Protein AF-A0A345GUM0-F1 (afdb_monomer)

Secondary structure (DSSP, 8-state):
----HHHHHHHHHHHHHHHHHHHHHHHT-SS-HHHHHHHHHHHHTTTS-HHHHHHHHHHHHHHHHHHHHHHHHHHHHHHHHHHHHHHT--HHHHHHHHHHS-S-HHHHHHHHHHHHHHH-

pLDDT: mean 91.12, std 6.18, range [49.34, 97.44]

Foldseek 3Di:
DQDQPLLVVLQCQLQVVLVVVLVVQLVPDPDDDPVSLFVSLCVCQVNPGNVSSVVVSNVSSVVRSVVSLVVVLVVVLVVLVVCCVVVVDDPVRSLVVLVPDSHDPVSSVVSNVVSVVVVD

Solvent-accessible surface area (backbone atoms only — not comparable to full-atom values): 6468 Å² total; per-residue (Å²): 132,87,82,32,56,57,58,54,48,20,52,47,44,17,48,49,50,45,51,51,54,50,52,55,52,40,68,74,38,94,46,64,75,69,56,15,53,49,51,46,26,13,52,75,34,74,63,73,32,44,69,54,17,50,49,51,46,52,51,47,16,54,49,39,23,52,51,41,51,50,52,53,50,51,53,54,52,55,48,50,56,49,48,36,70,74,67,66,53,49,75,69,55,50,55,53,51,54,68,70,49,78,52,39,69,68,57,43,52,51,55,50,52,56,52,54,64,72,78,107

Structure (mmCIF, N/CA/C/O backbone):
data_AF-A0A345GUM0-F1
#
_entry.id   AF-A0A345GUM0-F1
#
loop_
_atom_site.group_PDB
_atom_site.id
_atom_site.type_symbol
_atom_site.label_atom_id
_atom_site.label_alt_id
_atom_site.label_comp_id
_atom_site.label_asym_id
_atom_site.label_entity_id
_atom_site.label_seq_id
_atom_site.pdbx_PDB_ins_code
_atom_site.Cartn_x
_atom_site.Cartn_y
_atom_site.Cartn_z
_atom_site.occupancy
_atom_site.B_iso_or_equiv
_atom_site.auth_seq_id
_atom_site.auth_comp_id
_atom_site.auth_asym_id
_atom_site.auth_atom_id
_atom_site.pdbx_PDB_model_num
ATOM 1 N N . MET A 1 1 ? -0.380 -19.323 9.653 1.00 49.34 1 MET A N 1
ATOM 2 C CA . MET A 1 1 ? -0.165 -17.873 9.444 1.00 49.34 1 MET A CA 1
ATOM 3 C C . MET A 1 1 ? -1.415 -17.326 8.765 1.00 49.34 1 MET A C 1
ATOM 5 O O . MET A 1 1 ? -1.619 -17.621 7.598 1.00 49.34 1 MET A O 1
ATOM 9 N N . ILE A 1 2 ? -2.312 -16.651 9.495 1.00 62.56 2 ILE A N 1
ATOM 10 C CA . ILE A 1 2 ? -3.517 -16.068 8.879 1.00 62.56 2 ILE A CA 1
ATOM 11 C C . ILE A 1 2 ? -3.071 -14.823 8.117 1.00 62.56 2 ILE A C 1
ATOM 13 O O . ILE A 1 2 ? -2.577 -13.862 8.710 1.00 62.56 2 ILE A O 1
ATOM 17 N N . VAL A 1 3 ? -3.183 -14.888 6.795 1.00 70.25 3 VAL A N 1
ATOM 18 C CA . VAL A 1 3 ? -2.858 -13.787 5.895 1.00 70.25 3 VAL A CA 1
ATOM 19 C C . VAL A 1 3 ? -3.851 -12.652 6.143 1.00 70.25 3 VAL A C 1
ATOM 21 O O . VAL A 1 3 ? -5.063 -12.850 6.108 1.00 70.25 3 VAL A O 1
ATOM 24 N N . LYS A 1 4 ? -3.331 -11.463 6.445 1.00 86.56 4 LYS A N 1
ATOM 25 C CA . LYS A 1 4 ? -4.130 -10.273 6.753 1.00 86.56 4 LYS A CA 1
ATOM 26 C C . LYS A 1 4 ? -4.494 -9.557 5.462 1.00 86.56 4 LYS A C 1
ATOM 28 O O . LYS A 1 4 ? -3.607 -9.213 4.677 1.00 86.56 4 LYS A O 1
ATOM 33 N N . ILE A 1 5 ? -5.792 -9.362 5.246 1.00 85.19 5 ILE A N 1
ATOM 34 C CA . ILE A 1 5 ? -6.324 -8.926 3.952 1.00 85.19 5 ILE A CA 1
ATOM 35 C C . ILE A 1 5 ? -5.836 -7.527 3.562 1.00 85.19 5 ILE A C 1
ATOM 37 O O . ILE A 1 5 ? -5.489 -7.298 2.408 1.00 85.19 5 ILE A O 1
ATOM 41 N N . ASP A 1 6 ? -5.708 -6.627 4.537 1.00 88.25 6 ASP A N 1
ATOM 42 C CA . ASP A 1 6 ? -5.209 -5.265 4.351 1.00 88.25 6 ASP A CA 1
ATOM 43 C C . ASP A 1 6 ? -3.730 -5.250 3.948 1.00 88.25 6 ASP A C 1
ATOM 45 O O . ASP A 1 6 ? -3.330 -4.492 3.071 1.00 88.25 6 ASP A O 1
ATOM 49 N N . THR A 1 7 ? -2.911 -6.136 4.523 1.00 90.56 7 THR A N 1
ATOM 50 C CA . THR A 1 7 ? -1.485 -6.219 4.178 1.00 90.56 7 THR A CA 1
ATOM 51 C C . THR A 1 7 ? -1.296 -6.692 2.740 1.00 90.56 7 THR A C 1
ATOM 53 O O . THR A 1 7 ? -0.542 -6.080 1.988 1.00 90.56 7 THR A O 1
ATOM 56 N N . VAL A 1 8 ? -2.012 -7.745 2.334 1.00 91.38 8 VAL A N 1
ATOM 57 C CA . VAL A 1 8 ? -1.955 -8.244 0.952 1.00 91.38 8 VAL A CA 1
ATOM 58 C C . VAL A 1 8 ? -2.462 -7.195 -0.024 1.00 91.38 8 VAL A C 1
ATOM 60 O O . VAL A 1 8 ? -1.808 -6.942 -1.032 1.00 91.38 8 VAL A O 1
ATOM 63 N N . ALA A 1 9 ? -3.584 -6.547 0.288 1.00 91.88 9 ALA A N 1
ATOM 64 C CA . ALA A 1 9 ? -4.134 -5.501 -0.558 1.00 91.88 9 ALA A CA 1
ATOM 65 C C . ALA A 1 9 ? -3.162 -4.323 -0.723 1.00 91.88 9 ALA A C 1
ATOM 67 O O . ALA A 1 9 ? -2.973 -3.866 -1.846 1.00 91.88 9 ALA A O 1
ATOM 68 N N . ASN A 1 10 ? -2.472 -3.891 0.339 1.00 92.69 10 ASN A N 1
ATOM 69 C CA . ASN A 1 10 ? -1.467 -2.827 0.246 1.00 92.69 10 ASN A CA 1
ATOM 70 C C . ASN A 1 10 ? -0.313 -3.196 -0.697 1.00 92.69 10 ASN A C 1
ATOM 72 O O . ASN A 1 10 ? 0.101 -2.367 -1.506 1.00 92.69 10 ASN A O 1
ATOM 76 N N . PHE A 1 11 ? 0.183 -4.437 -0.640 1.00 93.62 11 PHE A N 1
ATOM 77 C CA . PHE A 1 11 ? 1.214 -4.912 -1.571 1.00 93.62 11 PHE A CA 1
ATOM 78 C C . PHE A 1 11 ? 0.701 -5.014 -3.007 1.00 93.62 11 PHE A C 1
ATOM 80 O O . PHE A 1 11 ? 1.394 -4.598 -3.933 1.00 93.62 11 PHE A O 1
ATOM 87 N N . ILE A 1 12 ? -0.518 -5.525 -3.203 1.00 94.12 12 ILE A N 1
ATOM 88 C CA . ILE A 1 12 ? -1.148 -5.580 -4.525 1.00 94.12 12 ILE A CA 1
ATOM 89 C C . ILE A 1 12 ? -1.260 -4.171 -5.100 1.00 94.12 12 ILE A C 1
ATOM 91 O O . ILE A 1 12 ? -0.836 -3.948 -6.226 1.00 94.12 12 ILE A O 1
ATOM 95 N N . VAL A 1 13 ? -1.769 -3.209 -4.333 1.00 94.12 13 VAL A N 1
ATOM 96 C CA . VAL A 1 13 ? -1.918 -1.817 -4.770 1.00 94.12 13 VAL A CA 1
ATOM 97 C C . VAL A 1 13 ? -0.557 -1.189 -5.082 1.00 94.12 13 VAL A C 1
ATOM 99 O O . VAL A 1 13 ? -0.379 -0.627 -6.162 1.00 94.12 13 VAL A O 1
ATOM 102 N N . GLY A 1 14 ? 0.422 -1.351 -4.188 1.00 95.00 14 GLY A N 1
ATOM 103 C CA . GLY A 1 14 ? 1.772 -0.811 -4.352 1.00 95.00 14 GLY A CA 1
ATOM 104 C C . GLY A 1 14 ? 2.559 -1.395 -5.530 1.00 95.00 14 GLY A C 1
ATOM 105 O O . GLY A 1 14 ? 3.472 -0.744 -6.016 1.00 95.00 14 GLY A O 1
ATOM 106 N N . LEU A 1 15 ? 2.221 -2.590 -6.023 1.00 94.81 15 LEU A N 1
ATOM 107 C CA . LEU A 1 15 ? 2.931 -3.227 -7.143 1.00 94.81 15 LEU A CA 1
ATOM 108 C C . LEU A 1 15 ? 2.128 -3.207 -8.447 1.00 94.81 15 LEU A C 1
ATOM 110 O O . LEU A 1 15 ? 2.666 -2.899 -9.512 1.00 94.81 15 LEU A O 1
ATOM 114 N N . MET A 1 16 ? 0.837 -3.530 -8.383 1.00 95.38 16 MET A N 1
ATOM 115 C CA . MET A 1 16 ? -0.007 -3.660 -9.567 1.00 95.38 16 MET A CA 1
ATOM 116 C C . MET A 1 16 ? -0.339 -2.306 -10.172 1.00 95.38 16 MET A C 1
ATOM 118 O O . MET A 1 16 ? -0.305 -2.202 -11.393 1.00 95.38 16 MET A O 1
ATOM 122 N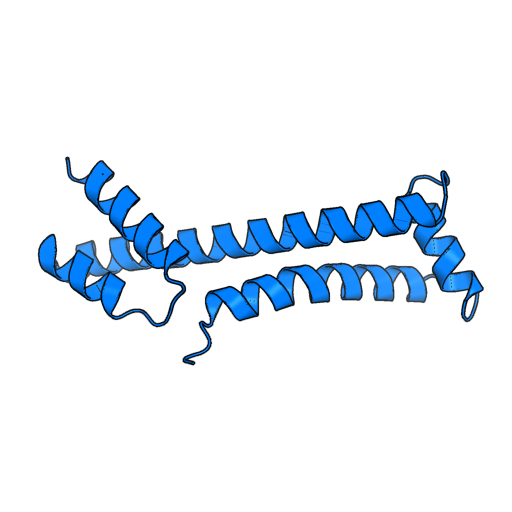 N . ILE A 1 17 ? -0.620 -1.269 -9.372 1.00 95.06 17 ILE A N 1
ATOM 123 C CA . ILE A 1 17 ? -0.946 0.051 -9.934 1.00 95.06 17 ILE A CA 1
ATOM 124 C C . ILE A 1 17 ? 0.239 0.617 -10.728 1.00 95.06 17 ILE A C 1
ATOM 126 O O . ILE A 1 17 ? 0.046 0.911 -11.911 1.00 95.06 17 ILE A O 1
ATOM 130 N N . PRO A 1 18 ? 1.470 0.694 -10.177 1.00 94.69 18 PRO A N 1
ATOM 131 C CA . PRO A 1 18 ? 2.618 1.129 -10.968 1.00 94.69 18 PRO A CA 1
ATOM 132 C C . PRO A 1 18 ? 2.847 0.246 -12.202 1.00 94.69 18 PRO A C 1
ATOM 134 O O . PRO A 1 18 ? 3.076 0.759 -13.292 1.00 94.69 18 PRO A O 1
ATOM 137 N N . LYS A 1 19 ? 2.694 -1.080 -12.083 1.00 94.56 19 LYS A N 1
ATOM 138 C CA . LYS A 1 19 ? 2.800 -1.991 -13.233 1.00 94.56 19 LYS A CA 1
ATOM 139 C C . LYS A 1 19 ? 1.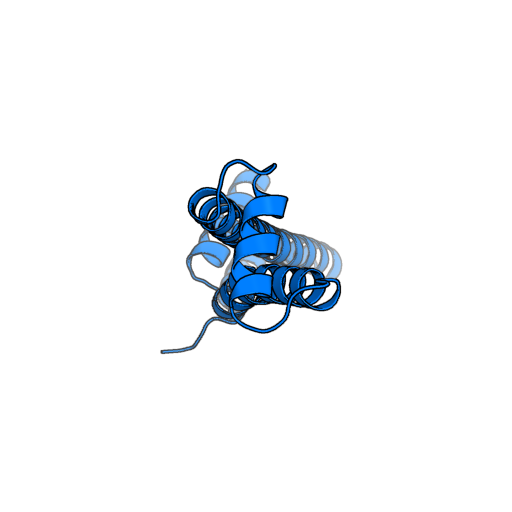766 -1.692 -14.323 1.00 94.56 19 LYS A C 1
ATOM 141 O O . LYS A 1 19 ? 2.114 -1.712 -15.500 1.00 94.56 19 LYS A O 1
ATOM 146 N N . PHE A 1 20 ? 0.512 -1.427 -13.964 1.00 95.56 20 PHE A N 1
ATOM 147 C CA . PHE A 1 20 ? -0.533 -1.076 -14.927 1.00 95.56 20 PHE A CA 1
ATOM 148 C C . PHE A 1 20 ? -0.230 0.249 -15.625 1.00 95.56 20 PHE A C 1
ATOM 150 O O . PHE A 1 20 ? -0.331 0.314 -16.848 1.00 95.56 20 PHE A O 1
ATOM 157 N N . ILE A 1 21 ? 0.213 1.265 -14.881 1.00 93.62 21 ILE A N 1
ATOM 158 C CA . ILE A 1 21 ? 0.657 2.545 -15.451 1.00 93.62 21 ILE A CA 1
ATOM 159 C C . ILE A 1 21 ? 1.789 2.306 -16.457 1.00 93.62 21 ILE A C 1
ATOM 161 O O . ILE A 1 21 ? 1.722 2.775 -17.590 1.00 93.62 21 ILE A O 1
ATOM 165 N N . PHE A 1 22 ? 2.792 1.508 -16.085 1.00 93.62 22 PHE A N 1
ATOM 166 C CA . PHE A 1 22 ? 3.900 1.171 -16.973 1.00 93.62 22 PHE A CA 1
ATOM 167 C C . PHE A 1 22 ? 3.443 0.450 -18.250 1.00 93.62 22 PHE A C 1
ATOM 169 O O . PHE A 1 22 ? 3.913 0.760 -19.344 1.00 93.62 22 PHE A O 1
ATOM 176 N N . LEU A 1 23 ? 2.510 -0.499 -18.140 1.00 93.44 23 LEU A N 1
ATOM 177 C CA . LEU A 1 23 ? 1.970 -1.209 -19.302 1.00 93.44 23 LEU A CA 1
ATOM 178 C C . LEU A 1 23 ? 1.237 -0.270 -20.265 1.00 93.44 23 LEU A C 1
ATOM 180 O O . LEU A 1 23 ? 1.390 -0.432 -21.474 1.00 93.44 23 LEU A O 1
ATOM 184 N N . LEU A 1 24 ? 0.494 0.710 -19.744 1.00 91.81 24 LEU A N 1
ATOM 185 C CA . LEU A 1 24 ? -0.166 1.730 -20.561 1.00 91.81 24 LEU A CA 1
ATOM 186 C C . LEU A 1 24 ? 0.855 2.595 -21.307 1.00 91.81 24 LEU A C 1
ATOM 188 O O . LEU A 1 24 ? 0.713 2.787 -22.511 1.00 91.81 24 LEU A O 1
ATOM 192 N N . LEU A 1 25 ? 1.920 3.037 -20.631 1.00 90.44 25 LEU A N 1
ATOM 193 C CA . LEU A 1 25 ? 3.007 3.792 -21.269 1.00 90.44 25 LEU A CA 1
ATOM 194 C C . LEU A 1 25 ? 3.720 2.973 -22.347 1.00 90.44 25 LEU A C 1
ATOM 196 O O . LEU A 1 25 ? 4.042 3.475 -23.417 1.00 90.44 25 LEU A O 1
ATOM 200 N N . LYS A 1 26 ? 3.952 1.683 -22.093 1.00 90.81 26 LYS A N 1
ATOM 201 C CA . LYS A 1 26 ? 4.560 0.798 -23.089 1.00 90.81 26 LYS A CA 1
ATOM 202 C C . LYS A 1 26 ? 3.656 0.627 -24.312 1.00 90.81 26 LYS A C 1
ATOM 204 O O . LYS A 1 26 ? 4.167 0.505 -25.420 1.00 90.81 26 LYS A O 1
ATOM 209 N N . TRP A 1 27 ? 2.337 0.604 -24.124 1.00 88.88 27 TRP A N 1
ATOM 210 C CA . TRP A 1 27 ? 1.381 0.411 -25.215 1.00 88.88 27 TRP A CA 1
ATOM 211 C C . TRP A 1 27 ? 1.322 1.599 -26.178 1.00 88.88 27 TRP A C 1
ATOM 213 O O . TRP A 1 27 ? 1.104 1.400 -27.368 1.00 88.88 27 TRP A O 1
ATOM 223 N N . THR A 1 28 ? 1.585 2.815 -25.699 1.00 87.56 28 THR A N 1
ATOM 224 C CA . THR A 1 28 ? 1.681 4.005 -26.555 1.00 87.56 28 THR A CA 1
ATOM 225 C C . THR A 1 28 ? 3.052 4.156 -27.219 1.00 87.56 28 THR A C 1
ATOM 227 O O . THR A 1 28 ? 3.278 5.124 -27.939 1.00 87.56 28 THR A O 1
ATOM 230 N N . SER A 1 29 ? 4.008 3.252 -26.973 1.00 88.94 29 SER A N 1
ATOM 231 C CA . SER A 1 29 ? 5.353 3.319 -27.553 1.00 88.94 29 SER A CA 1
ATOM 232 C C . SER A 1 29 ? 5.367 3.031 -29.050 1.00 88.94 29 SER A C 1
ATOM 234 O O . SER A 1 29 ? 4.814 2.034 -29.501 1.00 88.94 29 SER A O 1
ATOM 236 N N . GLU A 1 30 ? 6.068 3.879 -29.803 1.00 87.31 30 GLU A N 1
ATOM 237 C CA . GLU A 1 30 ? 6.382 3.640 -31.218 1.00 87.31 30 GLU A CA 1
ATOM 238 C C . GLU A 1 30 ? 7.471 2.565 -31.383 1.00 87.31 30 GLU A C 1
ATOM 240 O O . GLU A 1 30 ? 7.630 1.975 -32.450 1.00 87.31 30 GLU A O 1
ATOM 245 N N . PHE A 1 31 ? 8.214 2.279 -30.309 1.00 89.12 31 PHE A N 1
ATOM 246 C CA . PHE A 1 31 ? 9.244 1.248 -30.270 1.00 89.12 31 PHE A CA 1
ATOM 247 C C . PHE A 1 31 ? 8.672 -0.107 -29.831 1.00 89.12 31 PHE A C 1
ATOM 249 O O . PHE A 1 31 ? 7.727 -0.182 -29.047 1.00 89.12 31 PHE A O 1
ATOM 256 N N . GLY A 1 32 ? 9.300 -1.198 -30.279 1.00 89.00 32 GLY A N 1
ATOM 257 C CA . GLY A 1 32 ? 8.989 -2.567 -29.854 1.00 89.00 32 GLY A CA 1
ATOM 258 C C . GLY A 1 32 ? 9.983 -3.129 -28.829 1.00 89.00 32 GLY A C 1
ATOM 259 O O . GLY A 1 32 ? 11.126 -2.683 -28.725 1.00 89.00 32 GLY A O 1
ATOM 260 N N . GLY A 1 33 ? 9.561 -4.152 -28.080 1.00 87.88 33 GLY A N 1
ATOM 261 C CA . GLY A 1 33 ? 10.452 -4.945 -27.222 1.00 87.88 33 GLY A CA 1
ATOM 262 C C . GLY A 1 33 ? 11.174 -4.136 -26.136 1.00 87.88 33 GLY A C 1
ATOM 263 O O . GLY A 1 33 ? 10.559 -3.331 -25.437 1.00 87.88 33 GLY A O 1
ATOM 264 N N . ALA A 1 34 ? 12.479 -4.375 -25.970 1.00 88.31 34 ALA A N 1
ATOM 265 C CA . ALA A 1 34 ? 13.299 -3.716 -24.948 1.00 88.31 34 ALA A CA 1
ATOM 266 C C . ALA A 1 34 ? 13.436 -2.201 -25.173 1.00 88.31 34 ALA A C 1
ATOM 268 O O . ALA A 1 34 ? 13.417 -1.440 -24.209 1.00 88.31 34 ALA A O 1
ATOM 269 N N . ALA A 1 35 ? 13.481 -1.751 -26.432 1.00 90.50 35 ALA A N 1
ATOM 270 C CA . ALA A 1 35 ? 13.563 -0.329 -26.760 1.00 90.50 35 ALA A CA 1
ATOM 271 C C . ALA A 1 35 ? 12.339 0.446 -26.244 1.00 90.50 35 ALA A C 1
ATOM 273 O O . ALA A 1 35 ? 12.490 1.548 -25.725 1.00 90.50 35 ALA A O 1
ATOM 274 N N . ALA A 1 36 ? 11.150 -0.169 -26.284 1.00 91.94 36 ALA A N 1
ATOM 275 C CA . ALA A 1 36 ? 9.924 0.405 -25.730 1.00 91.94 36 ALA A C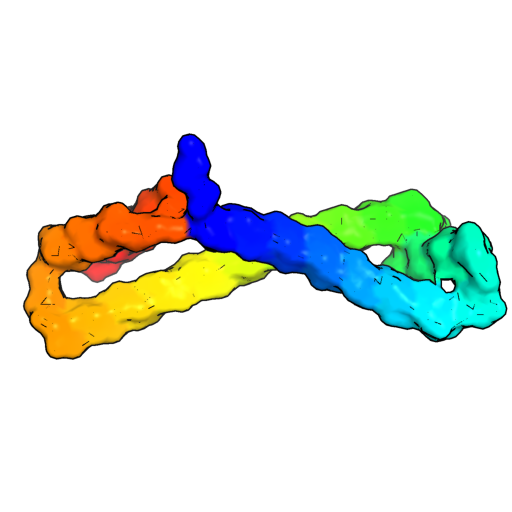A 1
ATOM 276 C C . ALA A 1 36 ? 9.984 0.604 -24.211 1.00 91.94 36 ALA A C 1
ATOM 278 O O . ALA A 1 36 ? 9.411 1.550 -23.680 1.00 91.94 36 ALA A O 1
ATOM 279 N N . ILE A 1 37 ? 10.649 -0.315 -23.508 1.00 91.31 37 ILE A N 1
ATOM 280 C CA . ILE A 1 37 ? 10.799 -0.264 -22.052 1.00 91.31 37 ILE A CA 1
ATOM 281 C C . ILE A 1 37 ? 11.753 0.870 -21.689 1.00 91.31 37 ILE A C 1
ATOM 283 O O . ILE A 1 37 ? 11.405 1.737 -20.891 1.00 91.31 37 ILE A O 1
ATOM 287 N N . THR A 1 38 ? 12.933 0.885 -22.306 1.00 92.12 38 THR A N 1
ATOM 288 C CA . THR A 1 38 ? 13.970 1.880 -22.028 1.00 92.12 38 THR A CA 1
ATOM 289 C C . THR A 1 38 ? 13.514 3.290 -22.391 1.00 92.12 38 THR A C 1
ATOM 291 O O . THR A 1 38 ? 13.727 4.205 -21.599 1.00 92.12 38 THR A O 1
ATOM 294 N N . SER A 1 39 ? 12.843 3.472 -23.536 1.00 92.81 39 SER A N 1
ATOM 295 C CA . SER A 1 39 ? 12.356 4.789 -23.958 1.00 92.81 39 SER A CA 1
ATOM 296 C C . SER A 1 39 ? 11.327 5.351 -22.978 1.00 92.81 39 SER A C 1
ATOM 298 O O . SER A 1 39 ? 11.458 6.488 -22.545 1.00 92.81 39 SER A O 1
ATOM 300 N N . ARG A 1 40 ? 10.344 4.543 -22.561 1.00 93.19 40 ARG A N 1
ATOM 301 C CA . ARG A 1 40 ? 9.261 4.991 -21.671 1.00 93.19 40 ARG A CA 1
ATOM 302 C C . ARG A 1 40 ? 9.729 5.206 -20.234 1.00 93.19 40 ARG A C 1
ATOM 304 O O . ARG A 1 40 ? 9.230 6.102 -19.560 1.00 93.19 40 ARG A O 1
ATOM 311 N N . LEU A 1 41 ? 10.706 4.426 -19.768 1.00 92.94 41 LEU A N 1
ATOM 312 C CA . LEU A 1 41 ? 11.365 4.679 -18.483 1.00 92.94 41 LEU A CA 1
ATOM 313 C C . LEU A 1 41 ? 12.195 5.968 -18.509 1.00 92.94 41 LEU A C 1
ATOM 315 O O . LEU A 1 41 ? 12.193 6.710 -17.536 1.00 92.94 41 LEU A O 1
ATO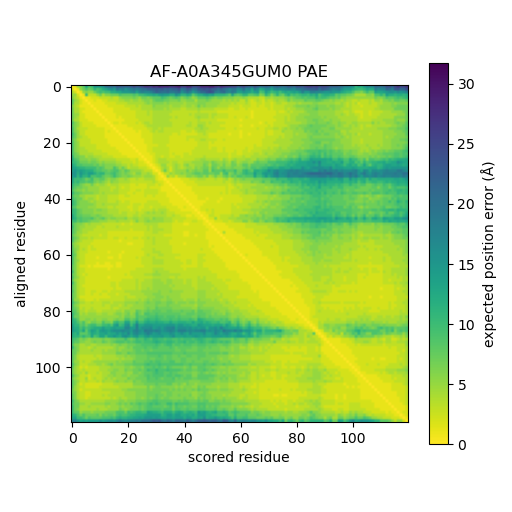M 319 N N . LYS A 1 42 ? 12.876 6.265 -19.616 1.00 93.75 42 LYS A N 1
ATOM 320 C CA . LYS A 1 42 ? 13.582 7.539 -19.773 1.00 93.75 42 LYS A CA 1
ATOM 321 C C . LYS A 1 42 ? 12.611 8.728 -19.851 1.00 93.75 42 LYS A C 1
ATOM 323 O O . LYS A 1 42 ? 12.852 9.765 -19.251 1.00 93.75 42 LYS A O 1
ATOM 328 N N . GLU A 1 43 ? 11.490 8.571 -20.538 1.00 92.31 43 GLU A N 1
ATOM 329 C CA . GLU A 1 43 ? 10.493 9.636 -20.676 1.00 92.31 43 GLU A CA 1
ATOM 330 C C . GLU A 1 43 ? 9.835 9.996 -19.336 1.00 92.31 43 GLU A C 1
ATOM 332 O O . GLU A 1 43 ? 9.710 11.174 -19.002 1.00 92.31 43 GLU A O 1
ATOM 337 N N . ILE A 1 44 ? 9.469 9.001 -18.513 1.00 92.25 44 ILE A N 1
ATOM 338 C CA . ILE A 1 44 ? 8.860 9.267 -17.197 1.00 92.25 44 ILE A CA 1
ATOM 339 C C . ILE A 1 44 ? 9.828 9.950 -16.219 1.00 92.25 44 ILE A C 1
ATOM 341 O O . ILE A 1 44 ? 9.389 10.563 -15.247 1.00 92.25 44 ILE A O 1
ATOM 345 N N . SER A 1 45 ? 11.135 9.865 -16.469 1.00 92.88 45 SER A N 1
ATOM 346 C CA . SER A 1 45 ? 12.159 10.575 -15.706 1.00 92.88 45 SER A CA 1
ATOM 347 C C . SER A 1 45 ? 12.551 11.919 -16.318 1.00 92.88 45 SER A C 1
ATOM 349 O O . SER A 1 45 ? 13.619 12.430 -15.999 1.00 92.88 45 SER A O 1
ATOM 351 N N . PHE A 1 46 ? 11.702 12.517 -17.163 1.00 91.56 46 PHE A N 1
ATOM 352 C CA . PHE A 1 46 ? 11.978 13.792 -17.840 1.00 91.56 46 PHE A CA 1
ATOM 353 C C . PHE A 1 46 ? 13.238 13.743 -18.715 1.00 91.56 46 PHE A C 1
ATOM 355 O O . PHE A 1 46 ? 14.045 14.670 -18.721 1.00 91.56 46 PHE A O 1
ATOM 362 N N . ASP A 1 47 ? 13.420 12.632 -19.430 1.00 91.56 47 ASP A N 1
ATOM 363 C CA . ASP A 1 47 ? 14.556 12.366 -20.312 1.00 91.56 47 ASP A CA 1
ATOM 364 C C . ASP A 1 47 ? 15.935 12.323 -19.634 1.00 91.56 47 ASP A C 1
ATOM 366 O O . ASP A 1 47 ? 16.956 12.276 -20.328 1.00 91.56 47 ASP A O 1
ATOM 370 N N . ILE A 1 48 ? 15.986 12.251 -18.300 1.00 94.25 48 ILE A N 1
ATOM 371 C CA . ILE A 1 48 ? 17.240 12.130 -17.544 1.00 94.25 48 ILE A CA 1
ATOM 372 C C . ILE A 1 48 ? 17.887 10.766 -17.814 1.00 94.25 48 ILE A C 1
ATOM 374 O O . ILE A 1 48 ? 19.053 10.695 -18.204 1.00 94.25 48 ILE A O 1
ATOM 378 N N . GLY A 1 49 ? 17.117 9.683 -17.688 1.00 92.38 49 GLY A N 1
ATOM 379 C CA . GLY A 1 49 ? 17.641 8.332 -17.865 1.00 92.38 49 GLY A CA 1
ATOM 380 C C . GLY A 1 49 ? 16.704 7.217 -17.403 1.00 92.38 49 GLY A C 1
ATOM 381 O O . GLY A 1 49 ? 15.702 7.422 -16.716 1.00 92.38 49 GLY A O 1
ATOM 382 N N . MET A 1 50 ? 17.000 5.991 -17.840 1.00 94.56 50 MET A N 1
ATOM 383 C CA . MET A 1 50 ? 16.180 4.820 -17.511 1.00 94.56 50 MET A CA 1
ATOM 384 C C . MET A 1 50 ? 16.242 4.479 -16.016 1.00 94.56 50 MET A C 1
ATOM 386 O O . MET A 1 50 ? 15.240 4.044 -15.449 1.00 94.56 50 MET A O 1
ATOM 390 N N . GLU A 1 51 ? 17.403 4.660 -15.386 1.00 94.75 51 GLU A N 1
ATOM 391 C CA . GLU A 1 51 ? 17.630 4.336 -13.973 1.00 94.75 51 GLU A CA 1
ATOM 392 C C . GLU A 1 51 ? 16.757 5.207 -13.065 1.00 94.75 51 GLU A C 1
ATOM 394 O O . GLU A 1 51 ? 16.079 4.709 -12.163 1.00 94.75 51 GLU A O 1
ATOM 399 N N . GLU A 1 52 ? 16.670 6.495 -13.378 1.00 95.50 52 GLU A N 1
ATOM 400 C CA . GLU A 1 52 ? 15.799 7.458 -12.718 1.00 95.50 52 GLU A CA 1
ATOM 401 C C . GLU A 1 52 ? 14.330 7.093 -12.930 1.00 95.50 52 GLU A C 1
ATOM 403 O O . GLU A 1 52 ? 13.534 7.167 -11.994 1.00 95.50 52 GLU A O 1
ATOM 408 N N . GLY A 1 53 ? 13.972 6.617 -14.126 1.00 94.44 53 GLY A N 1
ATOM 409 C CA . GLY A 1 53 ? 12.625 6.135 -14.432 1.00 94.44 53 GLY A CA 1
ATOM 410 C C . GLY A 1 53 ? 12.207 4.964 -13.553 1.00 94.44 53 GLY A C 1
ATOM 411 O O . GLY A 1 53 ? 11.092 4.933 -13.028 1.00 94.44 53 GLY A O 1
ATOM 412 N N . ILE A 1 54 ? 13.120 4.016 -13.330 1.00 95.12 54 ILE A N 1
ATOM 413 C CA . ILE A 1 54 ? 12.912 2.914 -12.382 1.00 95.12 54 ILE A CA 1
ATOM 414 C C . ILE A 1 54 ? 12.710 3.477 -10.971 1.00 95.12 54 ILE A C 1
ATOM 416 O O . ILE A 1 54 ? 11.774 3.070 -10.279 1.00 95.12 54 ILE A O 1
ATOM 420 N N . GLY A 1 55 ? 13.530 4.450 -10.566 1.00 96.62 55 GLY A N 1
ATOM 421 C CA . GLY A 1 55 ? 13.387 5.159 -9.295 1.00 96.62 55 GLY A CA 1
ATOM 422 C C . GLY A 1 55 ? 11.998 5.778 -9.109 1.00 96.62 55 GLY A C 1
ATOM 423 O O . GLY A 1 55 ? 11.375 5.584 -8.063 1.00 96.62 55 GLY A O 1
ATOM 424 N N . VAL A 1 56 ? 11.459 6.439 -10.138 1.00 95.44 56 VAL A N 1
ATOM 425 C CA . VAL A 1 56 ? 10.097 7.002 -10.122 1.00 95.44 56 VAL A CA 1
ATOM 426 C C . VAL A 1 56 ? 9.052 5.912 -9.873 1.00 95.44 56 VAL A C 1
ATOM 428 O O . VAL A 1 56 ? 8.179 6.086 -9.023 1.00 95.44 56 VAL A O 1
ATOM 431 N N . PHE A 1 57 ? 9.148 4.761 -10.542 1.00 95.62 57 PHE A N 1
ATOM 432 C CA . PHE A 1 57 ? 8.215 3.648 -10.328 1.00 95.62 57 PHE A CA 1
ATOM 433 C C . PHE A 1 57 ? 8.314 3.034 -8.926 1.00 95.62 57 PHE A C 1
ATOM 435 O O . PHE A 1 57 ? 7.285 2.673 -8.347 1.00 95.62 57 PHE A O 1
ATOM 442 N N . VAL A 1 58 ? 9.516 2.953 -8.350 1.00 96.12 58 VAL A N 1
ATOM 443 C CA . VAL A 1 58 ? 9.709 2.523 -6.955 1.00 96.12 58 VAL A CA 1
ATOM 444 C C . VAL A 1 58 ? 9.035 3.503 -5.994 1.00 96.12 58 VAL A C 1
ATOM 446 O O . VAL A 1 58 ? 8.277 3.081 -5.118 1.00 96.12 58 VAL A O 1
ATOM 449 N N . LEU A 1 59 ? 9.249 4.809 -6.180 1.00 96.50 59 LEU A N 1
ATOM 450 C CA . LEU A 1 59 ? 8.616 5.847 -5.363 1.00 96.50 59 LEU A CA 1
ATOM 451 C C . LEU A 1 59 ? 7.090 5.823 -5.493 1.00 96.50 59 LEU A C 1
ATOM 453 O O . LEU A 1 59 ? 6.392 5.893 -4.481 1.00 96.50 59 LEU A O 1
ATOM 457 N N . LEU A 1 60 ? 6.565 5.647 -6.709 1.00 95.94 60 LEU A N 1
ATOM 458 C CA . LEU A 1 60 ? 5.133 5.462 -6.944 1.00 95.94 60 LEU A CA 1
ATOM 459 C C . LEU A 1 60 ? 4.599 4.240 -6.198 1.00 95.94 60 LEU A C 1
ATOM 461 O O . LEU A 1 60 ? 3.551 4.328 -5.564 1.00 95.94 60 LEU A O 1
ATOM 465 N N . GLY A 1 61 ? 5.312 3.114 -6.222 1.00 97.06 61 GLY A N 1
ATOM 466 C CA . GLY A 1 61 ? 4.894 1.917 -5.496 1.00 97.06 61 GLY A CA 1
ATOM 467 C C . GLY A 1 61 ? 4.806 2.132 -3.986 1.00 97.06 61 GLY A C 1
ATOM 468 O O . GLY A 1 61 ? 3.807 1.759 -3.365 1.00 97.06 61 GLY A O 1
ATOM 469 N N . ILE A 1 62 ? 5.795 2.811 -3.398 1.00 97.44 62 ILE A N 1
ATOM 470 C CA . ILE A 1 62 ? 5.780 3.195 -1.977 1.00 97.44 62 ILE A CA 1
ATOM 471 C C . ILE A 1 62 ? 4.603 4.137 -1.687 1.00 97.44 62 ILE A C 1
ATOM 473 O O . ILE A 1 62 ? 3.889 3.949 -0.697 1.00 97.44 62 ILE A O 1
ATOM 477 N N . LEU A 1 63 ? 4.369 5.122 -2.557 1.00 97.06 63 LEU A N 1
ATOM 478 C CA . LEU A 1 63 ? 3.269 6.072 -2.424 1.00 97.06 63 LEU A CA 1
ATOM 479 C C . LEU A 1 63 ? 1.911 5.360 -2.448 1.00 97.06 63 LEU A C 1
ATOM 481 O O . LEU A 1 63 ? 1.096 5.569 -1.551 1.00 97.06 63 LEU A O 1
ATOM 485 N N . PHE A 1 64 ? 1.677 4.480 -3.423 1.00 97.06 64 PHE A N 1
ATOM 486 C CA . PHE A 1 64 ? 0.433 3.718 -3.533 1.00 97.06 64 PHE A CA 1
ATOM 487 C C . PHE A 1 64 ? 0.239 2.750 -2.366 1.00 97.06 64 PHE A C 1
ATOM 489 O O . PHE A 1 64 ? -0.873 2.643 -1.849 1.00 97.06 64 PHE A O 1
ATOM 496 N N . TYR A 1 65 ? 1.305 2.102 -1.888 1.00 95.81 65 TYR A N 1
ATOM 497 C CA . TYR A 1 65 ? 1.251 1.285 -0.675 1.00 95.81 65 TYR A CA 1
ATOM 498 C C . TYR A 1 65 ? 0.765 2.111 0.526 1.00 95.81 65 TYR A C 1
ATOM 500 O O . TYR A 1 65 ? -0.148 1.697 1.244 1.00 95.81 65 TYR A O 1
ATOM 508 N N . LYS A 1 66 ? 1.334 3.306 0.729 1.00 95.44 66 LYS A N 1
ATOM 509 C CA . LYS A 1 66 ? 0.961 4.199 1.838 1.00 95.44 66 LYS A CA 1
ATOM 510 C C . LYS A 1 66 ? -0.442 4.774 1.691 1.00 95.44 66 LYS A C 1
ATOM 512 O O . LYS A 1 66 ? -1.168 4.867 2.680 1.00 95.44 66 LYS A O 1
ATOM 517 N N . LEU A 1 67 ? -0.845 5.106 0.469 1.00 95.62 67 LEU A N 1
ATOM 518 C CA . LEU A 1 67 ? -2.198 5.563 0.173 1.00 95.62 67 LEU A CA 1
ATOM 519 C C . LEU A 1 67 ? -3.230 4.469 0.480 1.00 95.62 67 LEU A C 1
ATOM 521 O O . LEU A 1 67 ? -4.256 4.748 1.097 1.00 95.62 67 LEU A O 1
ATOM 525 N N . SER A 1 68 ? -2.931 3.222 0.113 1.00 95.25 68 SER A N 1
ATOM 526 C CA . SER A 1 68 ? -3.759 2.058 0.437 1.00 95.25 68 SER A CA 1
ATOM 527 C C . SER A 1 68 ? -3.865 1.844 1.948 1.00 95.25 68 SER A C 1
ATOM 529 O O . SER A 1 68 ? -4.969 1.712 2.476 1.00 95.25 68 SER A O 1
ATOM 531 N N . GLU A 1 69 ? -2.741 1.904 2.671 1.00 94.19 69 GLU A N 1
ATOM 532 C CA . GLU A 1 69 ? -2.712 1.791 4.135 1.00 94.19 69 GLU A CA 1
ATOM 533 C C . GLU A 1 69 ? -3.613 2.847 4.801 1.00 94.19 69 GLU A C 1
ATOM 535 O O . GLU A 1 69 ? -4.395 2.533 5.704 1.00 94.19 69 GLU A O 1
ATOM 540 N N . TYR A 1 70 ? -3.564 4.089 4.311 1.00 94.69 70 TYR A N 1
ATOM 541 C CA . TYR A 1 70 ? -4.433 5.167 4.776 1.00 94.69 70 TYR A CA 1
ATOM 542 C C . TYR A 1 70 ? -5.913 4.934 4.431 1.00 94.69 70 TYR A C 1
ATOM 544 O O . TYR A 1 70 ? -6.783 5.161 5.275 1.00 94.69 70 TYR A O 1
ATOM 552 N N . ALA A 1 71 ? -6.215 4.452 3.223 1.00 94.19 71 ALA A N 1
ATOM 553 C CA . ALA A 1 71 ? -7.581 4.155 2.801 1.00 94.19 71 ALA A CA 1
ATOM 554 C C . ALA A 1 71 ? -8.225 3.063 3.670 1.00 94.19 71 ALA A C 1
ATOM 556 O O . ALA A 1 71 ? -9.358 3.234 4.126 1.00 94.19 71 ALA A O 1
ATOM 557 N N . PHE A 1 72 ? -7.491 1.984 3.969 1.00 94.25 72 PHE A N 1
ATOM 558 C CA . PHE A 1 72 ? -7.955 0.945 4.891 1.00 94.25 72 PHE A CA 1
ATOM 559 C C . PHE A 1 72 ? -8.196 1.502 6.289 1.00 94.25 72 PHE A C 1
ATOM 561 O O . PHE A 1 72 ? -9.265 1.272 6.854 1.00 94.25 72 PHE A O 1
ATOM 568 N N . TYR A 1 73 ? -7.252 2.274 6.831 1.00 94.88 73 TYR A N 1
ATOM 569 C CA . TYR A 1 73 ? -7.433 2.938 8.121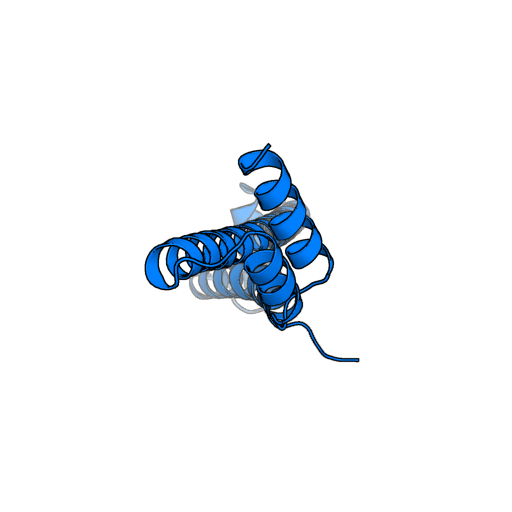 1.00 94.88 73 TYR A CA 1
ATOM 570 C C . TYR A 1 73 ? -8.725 3.757 8.161 1.00 94.88 73 TYR A C 1
ATOM 572 O O . TYR A 1 73 ? -9.569 3.531 9.029 1.00 94.88 73 TYR A O 1
ATOM 580 N N . ARG A 1 74 ? -8.928 4.639 7.180 1.00 95.31 74 ARG A N 1
ATOM 581 C CA . ARG A 1 74 ? -10.111 5.500 7.120 1.00 95.31 74 ARG A CA 1
ATOM 582 C C . ARG A 1 74 ? -11.403 4.696 6.993 1.00 95.31 74 ARG A C 1
ATOM 584 O O . ARG A 1 74 ? -12.383 5.019 7.656 1.00 95.31 74 ARG A O 1
ATOM 591 N N . HIS A 1 75 ? -11.401 3.631 6.192 1.00 95.12 75 HIS A N 1
ATOM 592 C CA . HIS A 1 75 ? -12.556 2.748 6.046 1.00 95.12 75 HIS A CA 1
ATOM 593 C C . HIS A 1 75 ? -12.964 2.110 7.381 1.00 95.12 75 HIS A C 1
ATOM 595 O O . HIS A 1 75 ? -14.133 2.178 7.765 1.00 95.12 75 HIS A O 1
ATOM 601 N N . TYR A 1 76 ? -12.011 1.521 8.111 1.00 93.94 76 TYR A N 1
ATOM 602 C CA . TYR A 1 76 ? -12.301 0.885 9.398 1.00 93.94 76 TYR A CA 1
ATOM 603 C C . TYR A 1 76 ? -12.646 1.899 10.489 1.00 93.94 76 TYR A C 1
ATOM 605 O O . TYR A 1 76 ? -13.566 1.641 11.259 1.00 93.94 76 TYR A O 1
ATOM 613 N N . ALA A 1 77 ? -11.981 3.056 10.529 1.00 93.75 77 ALA A N 1
ATOM 614 C CA . ALA A 1 77 ? -12.312 4.131 11.461 1.00 93.75 77 ALA A CA 1
ATOM 615 C C . ALA A 1 77 ? -13.764 4.599 11.269 1.00 93.75 77 ALA A C 1
ATOM 617 O O . ALA A 1 77 ? -14.557 4.557 12.208 1.00 93.75 77 ALA A O 1
ATOM 618 N N . SER A 1 78 ? -14.162 4.919 10.033 1.00 93.69 78 SER A N 1
ATOM 619 C CA . SER A 1 78 ? -15.545 5.305 9.728 1.00 93.69 78 SER A CA 1
ATOM 620 C C . SER A 1 78 ? -16.551 4.182 9.989 1.00 93.69 78 SER A C 1
ATOM 622 O O . SER A 1 78 ? -17.691 4.453 10.364 1.00 93.69 78 SER A O 1
ATOM 624 N N . LYS A 1 79 ? -16.164 2.914 9.805 1.00 93.56 79 LYS A N 1
ATOM 625 C CA . LYS A 1 79 ? -17.014 1.772 10.165 1.00 93.56 79 LYS A CA 1
ATOM 626 C C . LYS A 1 79 ? -17.255 1.706 11.675 1.00 93.56 79 LYS A C 1
ATOM 628 O O . LYS A 1 79 ? -18.398 1.527 12.078 1.00 93.56 79 LYS A O 1
ATOM 633 N N . ILE A 1 80 ? -16.214 1.878 12.490 1.00 92.62 80 ILE A N 1
ATOM 634 C CA . ILE A 1 80 ? -16.314 1.865 13.958 1.00 92.62 80 ILE A CA 1
ATOM 635 C C . ILE A 1 80 ? -17.220 2.996 14.451 1.00 92.62 80 ILE A C 1
ATOM 637 O O . ILE A 1 80 ? -18.112 2.745 15.253 1.00 92.62 80 ILE A O 1
ATOM 641 N N . GLU A 1 81 ? -17.049 4.214 13.930 1.00 90.69 81 GLU A N 1
ATOM 642 C CA . GLU A 1 81 ? -17.907 5.356 14.277 1.00 90.69 81 GLU A CA 1
ATOM 643 C C . GLU A 1 81 ? -19.383 5.076 13.973 1.00 90.69 81 GLU A C 1
ATOM 645 O O . GLU A 1 81 ? -20.261 5.353 14.789 1.00 90.69 81 GLU A O 1
ATOM 650 N N . ARG A 1 82 ? -19.664 4.487 12.804 1.00 90.19 82 ARG A N 1
ATOM 651 C CA . ARG A 1 82 ? -21.029 4.111 12.416 1.00 90.19 82 ARG A CA 1
ATOM 652 C C . ARG A 1 82 ? -21.602 3.031 13.326 1.00 90.19 82 ARG A C 1
ATOM 654 O O . ARG A 1 82 ? -22.738 3.175 13.766 1.00 90.19 82 ARG A O 1
ATOM 661 N N . GLU A 1 83 ? -20.838 1.978 13.615 1.00 88.38 83 GLU A N 1
ATOM 662 C CA . GLU A 1 83 ? -21.277 0.900 14.510 1.00 88.38 83 GLU A CA 1
ATOM 663 C C . GLU A 1 83 ? -21.551 1.437 15.924 1.00 88.38 83 GLU A C 1
ATOM 665 O O . GLU A 1 83 ? -22.596 1.131 16.493 1.00 88.38 83 GLU A O 1
ATOM 670 N N . GLN A 1 84 ? -20.696 2.318 16.453 1.00 88.44 84 GLN A N 1
ATOM 671 C CA . GLN A 1 84 ? -20.892 2.940 17.765 1.00 88.44 84 GLN A CA 1
ATOM 672 C C . GLN A 1 84 ? -22.183 3.769 17.824 1.00 88.44 84 GLN A C 1
ATOM 674 O O . GLN A 1 84 ? -22.960 3.625 18.767 1.00 88.44 84 GLN A O 1
ATOM 679 N N . LEU A 1 85 ? -22.446 4.603 16.811 1.00 87.38 85 LEU A N 1
ATOM 680 C CA . LEU A 1 85 ? -23.654 5.435 16.758 1.00 87.38 85 LEU A CA 1
ATOM 681 C C . LEU A 1 85 ? -24.935 4.606 16.590 1.00 87.38 85 LEU A C 1
ATOM 683 O O . LEU A 1 85 ? -25.954 4.917 17.203 1.00 87.38 85 LEU A O 1
ATOM 687 N N . GLN A 1 86 ? -24.895 3.560 15.761 1.00 88.75 86 GLN A N 1
ATOM 688 C CA . GLN A 1 86 ? -26.072 2.745 15.449 1.00 88.75 86 GLN A CA 1
ATOM 689 C C . GLN A 1 86 ? -26.424 1.757 16.561 1.00 88.75 86 GLN A C 1
ATOM 691 O O . GLN A 1 86 ? -27.602 1.542 16.836 1.00 88.75 86 GLN A O 1
ATOM 696 N N . GLN A 1 87 ? -25.418 1.150 17.189 1.00 86.06 87 GLN A N 1
ATOM 697 C CA . GLN A 1 87 ? -25.606 0.081 18.173 1.00 86.06 87 GLN A CA 1
ATOM 698 C C . GLN A 1 87 ? -25.459 0.570 19.619 1.00 86.06 87 GLN A C 1
ATOM 700 O O . GLN A 1 87 ? -25.659 -0.217 20.536 1.00 86.06 87 GLN A O 1
ATOM 705 N N . LYS A 1 88 ? -25.144 1.860 19.830 1.00 83.81 88 LYS A N 1
ATOM 706 C CA . LYS A 1 88 ? -24.873 2.462 21.149 1.00 83.81 88 LYS A CA 1
ATOM 707 C C . LYS A 1 88 ? -23.841 1.664 21.956 1.00 83.81 88 LYS A C 1
ATOM 709 O O . LYS A 1 88 ? -23.998 1.495 23.162 1.00 83.81 88 LYS A O 1
ATOM 714 N N . LEU A 1 89 ? -22.806 1.176 21.271 1.00 83.19 89 LEU A N 1
ATOM 715 C CA . LEU A 1 89 ? -21.773 0.345 21.885 1.00 83.19 89 LEU A CA 1
ATOM 716 C C . LEU A 1 89 ? -21.040 1.114 22.983 1.00 83.19 89 LEU A C 1
ATOM 718 O O . LEU A 1 89 ? -20.669 2.281 22.807 1.00 83.19 89 LEU A O 1
ATOM 722 N N . LEU A 1 90 ? -20.791 0.423 24.089 1.00 87.12 90 LEU A N 1
ATOM 723 C CA . LEU A 1 90 ? -19.914 0.886 25.152 1.00 87.12 90 LEU A CA 1
ATOM 724 C C . LEU A 1 90 ? -18.458 0.887 24.673 1.00 87.12 90 LEU A C 1
ATOM 726 O O . LEU A 1 90 ? -18.063 0.164 23.756 1.00 87.12 90 LEU A O 1
ATOM 730 N N . TYR A 1 91 ? -17.637 1.690 25.343 1.00 85.62 91 TYR A N 1
ATOM 731 C CA . TYR A 1 91 ? -16.216 1.8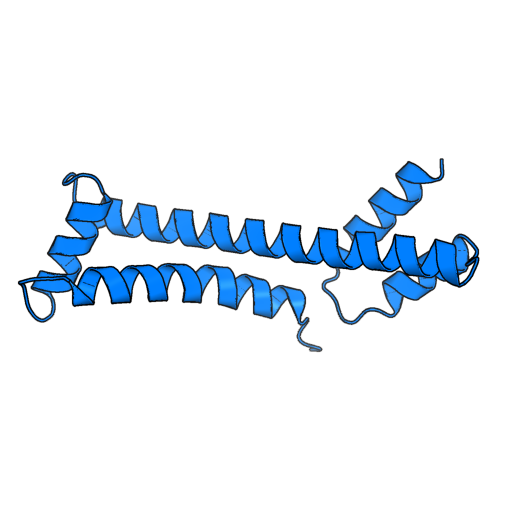44 25.033 1.00 85.62 91 TYR A CA 1
ATOM 732 C C . TYR A 1 91 ? -15.466 0.499 24.939 1.00 85.62 91 TYR A C 1
ATOM 734 O O . TYR A 1 91 ? -14.718 0.257 23.990 1.00 85.62 91 TYR A O 1
ATOM 742 N N . GLU A 1 92 ? -15.706 -0.411 25.886 1.00 88.38 92 GLU A N 1
ATOM 743 C 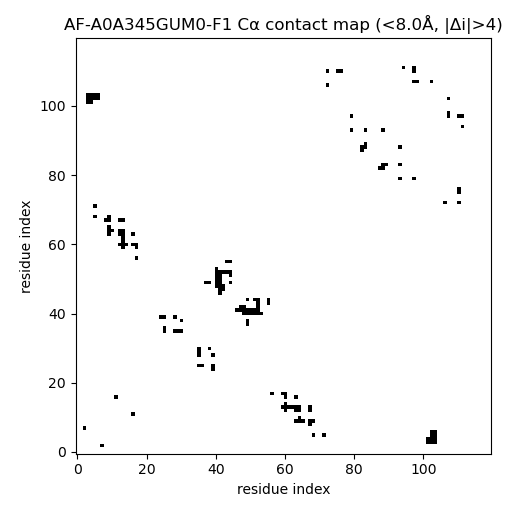CA . GLU A 1 92 ? -15.063 -1.731 25.924 1.00 88.38 92 GLU A CA 1
ATOM 744 C C . GLU A 1 92 ? -15.505 -2.635 24.766 1.00 88.38 92 GLU A C 1
ATOM 746 O O . GLU A 1 92 ? -14.688 -3.356 24.187 1.00 88.38 92 GLU A O 1
ATOM 751 N N . GLU A 1 93 ? -16.778 -2.554 24.374 1.00 89.50 93 GLU A N 1
ATOM 752 C CA . GLU A 1 93 ? -17.338 -3.333 23.267 1.00 89.50 93 GLU A CA 1
ATOM 753 C C . GLU A 1 93 ? -16.715 -2.912 21.933 1.00 89.50 93 GLU A C 1
ATOM 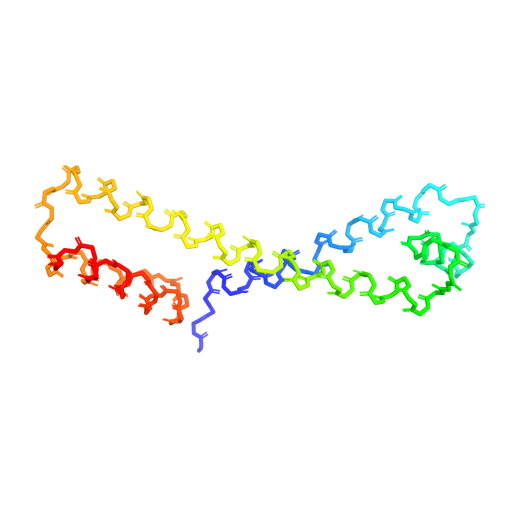755 O O . GLU A 1 93 ? -16.390 -3.761 21.100 1.00 89.50 93 GLU A O 1
ATOM 760 N N . VAL A 1 94 ? -16.459 -1.613 21.744 1.00 90.06 94 VAL A N 1
ATOM 761 C CA . VAL A 1 94 ? -15.754 -1.103 20.559 1.00 90.06 94 VAL A CA 1
ATOM 762 C C . VAL A 1 94 ? -14.323 -1.645 20.492 1.00 90.06 94 VAL A C 1
ATOM 764 O O . VAL A 1 94 ? -13.872 -2.076 19.428 1.00 90.06 94 VAL A O 1
ATOM 767 N N . LEU A 1 95 ? -13.603 -1.690 21.615 1.00 91.88 95 LEU A N 1
ATOM 768 C CA . LEU A 1 95 ? -12.242 -2.237 21.647 1.00 91.88 95 LEU A CA 1
ATOM 769 C C . LEU A 1 95 ? -12.212 -3.736 21.314 1.00 91.88 95 LEU A C 1
ATOM 771 O O . LEU A 1 95 ? -11.364 -4.164 20.522 1.00 91.88 95 LEU A O 1
ATOM 775 N N . GLN A 1 96 ? -13.154 -4.514 21.854 1.00 92.19 96 GLN A N 1
ATOM 776 C CA . GLN A 1 96 ? -13.316 -5.935 21.522 1.00 92.19 96 GLN A CA 1
ATOM 777 C C . GLN A 1 96 ? -13.691 -6.130 20.048 1.00 92.19 96 GLN A C 1
ATOM 779 O O . GLN A 1 96 ? -13.179 -7.026 19.369 1.00 92.19 96 GLN A O 1
ATOM 784 N N . ARG A 1 97 ? -14.534 -5.246 19.506 1.00 90.94 97 ARG A N 1
ATOM 785 C CA . ARG A 1 97 ? -14.913 -5.251 18.093 1.00 90.94 97 ARG A CA 1
ATOM 786 C C . ARG A 1 97 ? -13.704 -5.039 17.186 1.00 90.94 97 ARG A C 1
ATOM 788 O O . ARG A 1 97 ? -13.541 -5.787 16.223 1.00 90.94 97 ARG A O 1
ATOM 795 N N . ILE A 1 98 ? -12.816 -4.101 17.514 1.00 91.62 98 ILE A N 1
ATOM 796 C CA . ILE A 1 98 ? -11.565 -3.889 16.765 1.00 91.62 98 ILE A CA 1
ATOM 797 C C . ILE A 1 98 ? -10.684 -5.150 16.786 1.00 91.62 98 ILE A C 1
ATOM 799 O O . ILE A 1 98 ? -10.082 -5.507 15.767 1.00 91.62 98 ILE A O 1
ATOM 803 N N . ASP A 1 99 ? -10.631 -5.867 17.912 1.00 91.94 99 ASP A N 1
ATOM 804 C CA . ASP A 1 99 ? -9.881 -7.125 18.010 1.00 91.94 99 ASP A CA 1
ATOM 805 C C . ASP A 1 99 ? -10.465 -8.246 17.157 1.00 91.94 99 ASP A C 1
ATOM 807 O O . ASP A 1 99 ? -9.696 -9.050 16.621 1.00 91.94 99 ASP A O 1
ATOM 811 N N . SER A 1 100 ? -11.782 -8.264 16.956 1.00 90.81 100 SER A N 1
ATOM 812 C CA . SER A 1 100 ? -12.451 -9.257 16.111 1.00 90.81 100 SER A CA 1
ATOM 813 C C . SER A 1 100 ? -12.123 -9.118 14.616 1.00 90.81 100 SER A C 1
ATOM 815 O O . SER A 1 100 ? -12.258 -10.075 13.854 1.00 90.81 100 SER A O 1
ATOM 817 N N . TYR A 1 101 ? -11.650 -7.951 14.163 1.00 89.75 101 TYR A N 1
ATOM 818 C CA . TYR A 1 101 ? -11.385 -7.718 12.743 1.00 89.75 101 TYR A CA 1
ATOM 819 C C . TYR A 1 101 ? -10.199 -8.534 12.216 1.00 89.75 101 TYR A C 1
ATOM 821 O O . TYR A 1 101 ? -9.138 -8.618 12.837 1.00 89.75 101 TYR A O 1
ATOM 829 N N . THR A 1 102 ? -10.333 -9.093 11.011 1.00 89.56 102 THR A N 1
ATOM 830 C CA . THR A 1 102 ? -9.253 -9.844 10.338 1.00 89.56 102 THR A CA 1
ATOM 831 C C . THR A 1 102 ? -8.317 -8.891 9.582 1.00 89.56 102 THR A C 1
ATOM 833 O O . THR A 1 102 ? -8.182 -8.943 8.364 1.00 89.56 102 THR A O 1
ATOM 836 N N . ILE A 1 103 ? -7.695 -7.977 10.326 1.00 91.56 103 ILE A N 1
ATOM 837 C CA . ILE A 1 103 ? -6.780 -6.943 9.817 1.00 91.56 103 ILE A CA 1
ATOM 838 C C . ILE A 1 103 ? -5.403 -7.025 10.482 1.00 91.56 103 ILE A C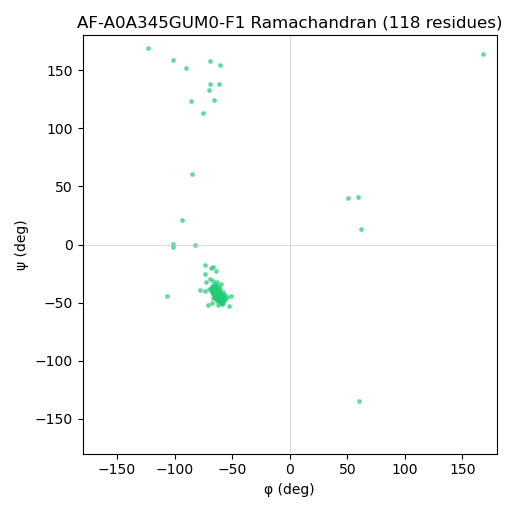 1
ATOM 840 O O . ILE A 1 103 ? -5.201 -7.745 11.473 1.00 91.56 103 ILE A O 1
ATOM 844 N N . SER A 1 104 ? -4.434 -6.285 9.947 1.00 92.44 104 SER A N 1
ATOM 845 C CA . SER A 1 104 ? -3.076 -6.244 10.468 1.00 92.44 104 SER A CA 1
ATOM 846 C C . SER A 1 104 ? -2.975 -5.749 11.902 1.00 92.44 104 SER A C 1
ATOM 848 O O . SER A 1 104 ? -3.826 -5.033 12.421 1.00 92.44 104 SER A O 1
ATOM 850 N N . LYS A 1 105 ? -1.902 -6.186 12.580 1.00 90.69 105 LYS A N 1
ATOM 851 C CA . LYS A 1 105 ? -1.698 -5.849 13.996 1.00 90.69 105 LYS A CA 1
ATOM 852 C C . LYS A 1 105 ? -1.425 -4.351 14.124 1.00 90.69 105 LYS A C 1
ATOM 854 O O . LYS A 1 105 ? -1.987 -3.721 15.004 1.00 90.69 105 LYS A O 1
ATOM 859 N N . SER A 1 106 ? -0.630 -3.800 13.205 1.00 90.81 106 SER A N 1
ATOM 860 C CA . SER A 1 106 ? -0.380 -2.364 13.089 1.00 90.81 106 SER A CA 1
ATOM 861 C C . SER A 1 106 ? -1.678 -1.578 12.922 1.00 90.81 106 SER A C 1
ATOM 863 O O . SER A 1 106 ? -1.892 -0.619 13.659 1.00 90.81 106 SER A O 1
ATOM 865 N N . LEU A 1 107 ? -2.575 -2.017 12.030 1.00 92.44 107 LEU A N 1
ATOM 866 C CA . LEU A 1 107 ? -3.848 -1.335 11.816 1.00 92.44 107 LEU A CA 1
ATOM 867 C C . LEU A 1 107 ? -4.751 -1.392 13.054 1.00 92.44 107 LEU A C 1
ATOM 869 O O . LEU A 1 107 ? -5.300 -0.364 13.442 1.00 92.44 107 LEU A O 1
ATOM 873 N N . LYS A 1 108 ? -4.850 -2.548 13.730 1.00 93.94 108 LYS A N 1
ATOM 874 C CA . LYS A 1 108 ? -5.585 -2.661 15.007 1.00 93.94 108 LYS A CA 1
ATOM 875 C C . LYS A 1 108 ? -5.034 -1.720 16.064 1.00 93.94 108 LYS A C 1
ATOM 877 O O . LYS A 1 108 ? -5.801 -0.996 16.688 1.00 93.94 108 LYS A O 1
ATOM 882 N N . THR A 1 109 ? -3.716 -1.738 16.265 1.00 94.25 109 THR A N 1
ATOM 883 C CA . THR A 1 109 ? -3.054 -0.891 17.260 1.00 94.25 109 THR A CA 1
ATOM 884 C C . THR A 1 109 ? -3.348 0.577 16.989 1.00 94.25 109 THR A C 1
ATOM 886 O O . THR A 1 109 ? -3.741 1.281 17.912 1.00 94.25 109 THR A O 1
ATOM 889 N N . ARG A 1 110 ? -3.242 1.011 15.728 1.00 94.12 110 ARG A N 1
ATOM 890 C CA . ARG A 1 110 ? -3.538 2.387 15.327 1.00 94.12 110 ARG A CA 1
ATOM 891 C C . ARG A 1 110 ? -4.999 2.773 15.572 1.00 94.12 110 ARG A C 1
ATOM 893 O O . ARG A 1 110 ? -5.264 3.827 16.138 1.00 94.12 110 ARG A O 1
ATOM 900 N N . LEU A 1 111 ? -5.945 1.922 15.171 1.00 94.25 111 LEU A N 1
ATOM 901 C CA . LEU A 1 111 ? -7.376 2.173 15.383 1.00 94.25 111 LEU A CA 1
ATOM 902 C C . LEU A 1 111 ? -7.704 2.297 16.873 1.00 94.25 111 LEU A C 1
ATOM 904 O O . LEU A 1 111 ? -8.409 3.218 17.271 1.00 94.25 111 LEU A O 1
ATOM 908 N N . LYS A 1 112 ? -7.153 1.405 17.703 1.00 94.06 112 LYS A N 1
ATOM 909 C CA . LYS A 1 112 ? -7.325 1.465 19.157 1.00 94.06 112 LYS A CA 1
ATOM 910 C C . LYS A 1 112 ? -6.714 2.724 19.749 1.00 94.06 112 LYS A C 1
ATOM 912 O O . LYS A 1 112 ? -7.391 3.397 20.511 1.00 94.06 112 LYS A O 1
ATOM 917 N N . SER A 1 113 ? -5.468 3.055 19.406 1.00 92.69 113 SER A N 1
ATOM 918 C CA . SER A 1 113 ? -4.806 4.238 19.959 1.00 92.69 113 SER A CA 1
ATOM 919 C C . SER A 1 113 ? -5.567 5.515 19.627 1.00 92.69 113 SER A C 1
ATOM 921 O O . SER A 1 113 ? -5.806 6.321 20.516 1.00 92.69 113 SER A O 1
ATOM 923 N N . GLU A 1 114 ? -6.001 5.681 18.375 1.00 90.94 114 GLU A N 1
ATOM 924 C CA . GLU A 1 114 ? -6.765 6.867 17.978 1.00 90.94 114 GLU A CA 1
ATOM 925 C C . GLU A 1 114 ? -8.154 6.904 18.638 1.00 90.94 114 GLU A C 1
ATOM 927 O O . GLU A 1 114 ? -8.606 7.969 19.053 1.00 90.94 114 GLU A O 1
ATOM 932 N N . TYR A 1 115 ? -8.806 5.750 18.818 1.00 90.69 115 TYR A N 1
ATOM 933 C CA . TYR A 1 115 ? -10.072 5.675 19.547 1.00 90.69 115 TYR A CA 1
ATOM 934 C C . TYR A 1 115 ? -9.918 6.045 21.029 1.00 90.69 115 TYR A C 1
ATOM 936 O O . TYR A 1 115 ? -10.719 6.820 21.543 1.00 90.69 115 TYR A O 1
ATOM 944 N N . ILE A 1 116 ? -8.884 5.541 21.708 1.00 90.25 116 ILE A N 1
ATOM 945 C CA . ILE A 1 116 ? -8.591 5.875 23.111 1.00 90.25 116 ILE A CA 1
ATOM 946 C C . ILE A 1 116 ? -8.364 7.385 23.250 1.00 90.25 116 ILE A C 1
ATOM 948 O O . ILE A 1 116 ? -9.008 8.017 24.079 1.00 90.25 116 ILE A O 1
ATOM 952 N N . ILE A 1 117 ? -7.512 7.969 22.399 1.00 89.69 117 ILE A N 1
ATOM 953 C CA . ILE A 1 117 ? -7.177 9.404 22.433 1.00 89.69 117 ILE A CA 1
ATOM 954 C C . ILE A 1 117 ? -8.412 10.286 22.228 1.00 89.69 117 ILE A C 1
ATOM 956 O O . ILE A 1 117 ? -8.491 11.360 22.801 1.00 89.69 117 ILE A O 1
ATOM 960 N N . ARG A 1 118 ? -9.382 9.857 21.416 1.00 85.56 118 ARG A N 1
ATOM 961 C CA . ARG A 1 118 ? -10.599 10.639 21.160 1.00 85.56 118 ARG A CA 1
ATOM 962 C C . ARG A 1 118 ? -11.592 10.647 22.329 1.00 85.56 118 ARG A C 1
ATOM 964 O O . ARG A 1 118 ? -12.422 11.549 22.393 1.00 85.56 118 ARG A O 1
ATOM 971 N N . ASN A 1 119 ? -11.575 9.623 23.180 1.00 80.75 119 ASN A N 1
ATOM 972 C CA . ASN A 1 119 ? -12.541 9.455 24.274 1.00 80.75 119 ASN A CA 1
ATOM 973 C C . ASN A 1 119 ? -11.983 9.875 25.649 1.00 80.75 119 ASN A C 1
ATOM 975 O O . ASN A 1 119 ? -12.705 9.762 26.639 1.00 80.75 119 ASN A O 1
ATOM 979 N N . TYR A 1 120 ? -10.731 10.340 25.702 1.00 74.81 120 TYR A N 1
ATOM 980 C CA . TYR A 1 120 ? -10.100 10.988 26.856 1.00 74.81 120 TYR A CA 1
ATOM 981 C C . TYR A 1 120 ? -9.960 12.488 26.597 1.00 74.81 120 TYR A C 1
ATOM 983 O O . TYR A 1 120 ? -10.129 13.255 27.569 1.00 74.81 120 TYR A O 1
#

Mean predicted aligned error: 5.33 Å

Radius of gyration: 20.51 Å; Cα contacts (8 Å, |Δi|>4): 89; chains: 1; bounding box: 44×32×58 Å

Sequence (120 aa):
MIVKIDTVANFIVGLMIPKFIFLLLKWTSEFGGAAAITSRLKEISFDIGMEEGIGVFVLLGILFYKLSEYAFYRHYASKIEREQLQQKLLYEEVLQRIDSYTISKSLKTRLKSEYIIRNY

Nearest PDB structures (foldseek):
  8eja-assembly1_B  TM=4.097E-01  e=2.890E+00  synthetic construct